Protein AF-A0A4Y2CVV4-F1 (afdb_monomer)

InterPro domains:
  IPR015659 Proline oxidase family [PTHR13914] (5-109)
  IPR029041 FAD-linked oxidoreductase-like [SSF51730] (28-106)

Sequence (142 aa):
MRGLERVGGETCLRLLLKRTLYAQFVGGETPDELRECMHKVTNAGMRCMLAATMEEDIGEKGCEAVYRENCRRILGAIDMSAGSCPSPMIQLKLSGLLPARLLLQIGDCYLAADCRQLVVEALAEGLVGKSVQVRKKSCTKK

pLDDT: mean 80.87, std 12.1, range [37.84, 92.62]

Radius of gyration: 20.93 Å; Cα contacts (8 Å, |Δi|>4): 105; chains: 1; bounding box: 37×41×65 Å

Organism: Araneus ventricosus (NCBI:txid182803)

Secondary structure (DSSP, 8-state):
-HHHHHHHHHHHHHHHHIIIIIHHH-S-SSHHHHHHHHHHHHHTTPPPEEE------TT----HHHHHHHHHHHHHHHHHHHHH-SS-EEE--GGGTS-HHHHHHHHHHHHH-S-HHHHHHHHHHHHTT-------------

Nearest PDB structures (foldseek):
  9c8c-assembly1_A  TM=5.592E-01  e=3.929E-01  Sinorhizobium meliloti SM11
  6x99-assembly3_A  TM=5.632E-01  e=6.735E-01  Sinorhizobium meliloti SM11
  4o8a-assembly1_A  TM=4.740E-01  e=8.558E-01  Escherichia coli K-12
  7na0-assembly1_B  TM=5.312E-01  e=1.557E+00  Geobacter sulfurreducens PCA
  1xyz-assembly2_B  TM=4.280E-01  e=3.824E+00  Acetivibrio thermocellus

Mean predicted aligned error: 9.99 Å

Foldseek 3Di:
DVVCCVPPNPVVVCVCCCVPPVVVPDQDPDLVSNLVSCLVCVVVV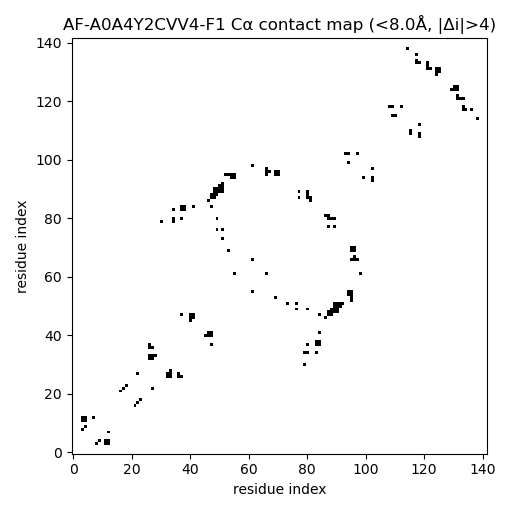HHDEAELPAADDPPDDDDQVQLVVLVVVVVVVQVSQVVRDPDRHYDDDCRSNDPPVVVVVLVVVCVPDPDNVLSVVLVVCVVVVHDRDSDPDPPPDD

Solvent-accessible surface area (backbone atoms only — not comparable to full-atom values): 8511 Å² total; per-residue (Å²): 117,74,68,49,47,74,75,56,33,65,68,50,47,48,53,49,44,42,68,72,54,47,54,78,77,46,64,49,96,45,76,64,49,31,49,52,41,44,43,53,42,40,76,71,76,42,84,59,66,49,69,62,89,56,61,76,59,94,86,62,79,85,46,74,67,56,26,53,50,39,47,54,52,49,50,53,50,49,54,52,35,54,76,60,39,99,71,58,41,75,47,83,55,67,60,26,58,42,56,65,71,59,53,50,53,51,47,52,52,43,72,71,38,96,54,47,65,52,49,54,51,27,50,55,41,36,76,73,71,42,86,67,63,84,68,88,68,82,81,76,84,124

Structure (mmCIF, N/CA/C/O backbone):
data_AF-A0A4Y2CVV4-F1
#
_entry.id   AF-A0A4Y2CVV4-F1
#
loop_
_atom_site.group_PDB
_atom_site.id
_atom_site.type_symbol
_atom_site.label_atom_id
_atom_site.label_alt_id
_atom_site.label_comp_id
_atom_site.label_asym_id
_atom_site.label_entity_id
_atom_site.label_seq_id
_atom_site.pdbx_PDB_ins_code
_atom_site.Cartn_x
_atom_site.Cartn_y
_atom_site.Cartn_z
_atom_site.occupancy
_atom_site.B_iso_or_equiv
_atom_site.auth_seq_id
_atom_site.auth_comp_id
_atom_site.auth_asym_id
_atom_site.auth_atom_id
_atom_site.pdbx_PDB_model_num
ATOM 1 N N . MET A 1 1 ? -5.657 -8.873 -32.492 1.00 55.31 1 MET A N 1
ATOM 2 C CA . MET A 1 1 ? -4.455 -9.151 -31.668 1.00 55.31 1 MET A CA 1
ATOM 3 C C . MET A 1 1 ? -3.662 -10.395 -32.102 1.00 55.31 1 MET A C 1
ATOM 5 O O . MET A 1 1 ? -2.446 -10.336 -32.036 1.00 55.31 1 MET A O 1
ATOM 9 N N . ARG A 1 2 ? -4.276 -11.453 -32.667 1.00 54.91 2 ARG A N 1
ATOM 10 C CA . ARG A 1 2 ? -3.576 -12.688 -33.117 1.00 54.91 2 ARG A CA 1
ATOM 11 C C . ARG A 1 2 ? -2.504 -12.526 -34.218 1.00 54.91 2 ARG A C 1
ATOM 13 O O . ARG A 1 2 ? -1.672 -13.407 -34.390 1.00 54.91 2 ARG A O 1
ATOM 20 N N . GLY A 1 3 ? -2.535 -11.443 -35.001 1.00 59.16 3 GLY A N 1
ATOM 21 C CA . GLY A 1 3 ? -1.561 -11.208 -36.080 1.00 59.16 3 GLY A CA 1
ATOM 22 C C . GLY A 1 3 ? -0.182 -10.766 -35.582 1.00 59.16 3 GLY A C 1
ATOM 23 O O . GLY A 1 3 ? 0.822 -11.100 -36.196 1.00 59.16 3 GLY A O 1
ATOM 24 N N . LEU A 1 4 ? -0.131 -10.067 -34.443 1.00 55.34 4 LEU A N 1
ATOM 25 C CA . LEU A 1 4 ? 1.112 -9.532 -33.885 1.00 55.34 4 LEU A CA 1
ATOM 26 C C . LEU A 1 4 ? 1.891 -10.599 -33.094 1.00 55.34 4 LEU A C 1
ATOM 28 O O . LEU A 1 4 ? 3.108 -10.675 -33.230 1.00 55.34 4 LEU A O 1
ATOM 32 N N . GLU A 1 5 ? 1.190 -11.494 -32.381 1.00 57.41 5 GLU A N 1
ATOM 33 C CA . GLU A 1 5 ? 1.787 -12.715 -31.800 1.00 57.41 5 GLU A CA 1
ATOM 34 C C . GLU A 1 5 ? 2.428 -13.604 -32.869 1.00 57.41 5 GLU A C 1
ATOM 36 O O . GLU A 1 5 ? 3.503 -14.151 -32.653 1.00 57.41 5 GLU A O 1
ATOM 41 N N . ARG A 1 6 ? 1.787 -13.733 -34.038 1.00 59.31 6 ARG A N 1
ATOM 42 C CA . ARG A 1 6 ? 2.261 -14.606 -35.123 1.00 59.31 6 ARG A CA 1
ATOM 43 C C . ARG A 1 6 ? 3.486 -14.079 -35.872 1.00 59.31 6 ARG A C 1
ATOM 45 O O . ARG A 1 6 ? 4.181 -14.885 -36.475 1.00 59.31 6 ARG A O 1
ATOM 52 N N . VAL A 1 7 ? 3.734 -12.767 -35.866 1.00 65.12 7 VAL A N 1
ATOM 53 C CA . VAL A 1 7 ? 4.825 -12.140 -36.643 1.00 65.12 7 VAL A CA 1
ATOM 54 C C . VAL A 1 7 ? 6.002 -11.711 -35.759 1.00 65.12 7 VAL A C 1
ATOM 56 O O . VAL A 1 7 ? 7.142 -11.808 -36.197 1.00 65.12 7 VAL A O 1
ATOM 59 N N . GLY A 1 8 ? 5.754 -11.265 -34.521 1.00 66.25 8 GLY A N 1
ATOM 60 C CA . GLY A 1 8 ? 6.792 -10.756 -33.609 1.00 66.25 8 GLY A CA 1
ATOM 61 C C . GLY A 1 8 ? 6.933 -11.516 -32.286 1.00 66.25 8 GLY A C 1
ATOM 62 O O . GLY A 1 8 ? 7.802 -11.181 -31.481 1.00 66.25 8 GLY A O 1
ATOM 63 N N . GLY A 1 9 ? 6.091 -12.523 -32.041 1.00 82.12 9 GLY A N 1
ATOM 64 C CA . GLY A 1 9 ? 6.083 -13.282 -30.793 1.00 82.12 9 GLY A CA 1
ATOM 65 C C . GLY A 1 9 ? 5.584 -12.488 -29.579 1.00 82.12 9 GLY A C 1
ATOM 66 O O . GLY A 1 9 ? 5.297 -11.288 -29.635 1.00 82.12 9 GLY A O 1
ATOM 67 N N . GLU A 1 10 ? 5.490 -13.184 -28.449 1.00 81.75 10 GLU A N 1
ATOM 68 C CA . GLU A 1 10 ? 4.977 -12.657 -27.179 1.00 81.75 10 GLU A CA 1
ATOM 69 C C . GLU A 1 10 ? 5.783 -11.451 -26.670 1.00 81.75 10 GLU A C 1
ATOM 71 O O . GLU A 1 10 ? 5.212 -10.475 -26.189 1.00 81.75 10 GLU A O 1
ATOM 76 N N . THR A 1 11 ? 7.107 -11.455 -26.848 1.00 83.81 11 THR A N 1
ATOM 77 C CA . THR A 1 11 ? 7.997 -10.377 -26.388 1.00 83.81 11 THR A CA 1
ATOM 78 C C . THR A 1 11 ? 7.691 -9.040 -27.060 1.00 83.81 11 THR A C 1
ATOM 80 O O . THR A 1 11 ? 7.634 -8.009 -26.389 1.00 83.81 11 THR A O 1
ATOM 83 N N . CYS A 1 12 ? 7.468 -9.034 -28.378 1.00 82.31 12 CYS A N 1
ATOM 84 C CA . CYS A 1 12 ? 7.205 -7.802 -29.121 1.00 82.31 12 CYS A CA 1
ATOM 85 C C . CYS A 1 12 ? 5.821 -7.236 -28.772 1.00 82.31 12 CYS A C 1
ATOM 87 O O . CYS A 1 12 ? 5.671 -6.035 -28.533 1.00 82.31 12 CYS A O 1
ATOM 89 N N . LEU A 1 13 ? 4.828 -8.122 -28.634 1.00 85.19 13 LEU A N 1
ATOM 90 C CA . LEU A 1 13 ? 3.507 -7.753 -28.135 1.00 85.19 13 LEU A CA 1
ATOM 91 C C . LEU A 1 13 ? 3.589 -7.187 -26.709 1.00 85.19 13 LEU A C 1
ATOM 93 O O . LEU A 1 13 ? 3.015 -6.132 -26.445 1.00 85.19 13 LEU A O 1
ATOM 97 N N . ARG A 1 14 ? 4.337 -7.829 -25.805 1.00 82.19 14 ARG A N 1
ATOM 98 C CA . ARG A 1 14 ? 4.512 -7.374 -24.419 1.00 82.19 14 ARG A CA 1
ATOM 99 C C . ARG A 1 14 ? 5.162 -5.998 -24.351 1.00 82.19 14 ARG A C 1
ATOM 101 O O . ARG A 1 14 ? 4.710 -5.163 -23.578 1.00 82.19 14 ARG A O 1
ATOM 108 N N . LEU A 1 15 ? 6.178 -5.729 -25.171 1.00 84.69 15 LEU A N 1
ATOM 109 C CA . LEU A 1 15 ? 6.818 -4.410 -25.238 1.00 84.69 15 LEU A CA 1
ATOM 110 C C . LEU A 1 15 ? 5.844 -3.325 -25.712 1.00 84.69 15 LEU A C 1
ATOM 112 O O . LEU A 1 15 ? 5.783 -2.247 -25.115 1.00 84.69 15 LEU A O 1
ATOM 116 N N . LEU A 1 16 ? 5.051 -3.617 -26.746 1.00 86.62 16 LEU A N 1
ATOM 117 C CA . LEU A 1 16 ? 4.043 -2.688 -27.251 1.00 86.62 16 LEU A CA 1
ATOM 118 C C . LEU A 1 16 ? 2.943 -2.437 -26.220 1.00 86.62 16 LEU A C 1
ATOM 120 O O . LEU A 1 16 ? 2.640 -1.279 -25.934 1.00 86.62 16 LEU A O 1
ATOM 124 N N . LEU A 1 17 ? 2.391 -3.485 -25.606 1.00 85.50 17 LEU A N 1
ATOM 125 C CA . LEU A 1 17 ? 1.378 -3.362 -24.554 1.00 85.50 17 LEU A CA 1
ATOM 126 C C . LEU A 1 17 ? 1.921 -2.630 -23.325 1.00 85.50 17 LEU A C 1
ATOM 128 O O . LEU A 1 17 ? 1.228 -1.775 -22.771 1.00 85.50 17 LEU A O 1
ATOM 132 N N . LYS A 1 18 ? 3.174 -2.900 -22.931 1.00 83.62 18 LYS A N 1
ATOM 133 C CA . LYS A 1 18 ? 3.810 -2.227 -21.794 1.00 83.62 18 LYS A CA 1
ATOM 134 C C . LYS A 1 18 ? 3.848 -0.716 -22.016 1.00 83.62 18 LYS A C 1
ATOM 136 O O . LYS A 1 18 ? 3.480 0.055 -21.138 1.00 83.62 18 LYS A O 1
ATOM 141 N N . ARG A 1 19 ? 4.253 -0.287 -23.211 1.00 82.25 19 ARG A N 1
ATOM 142 C CA . ARG A 1 19 ? 4.411 1.137 -23.526 1.00 82.25 19 ARG A CA 1
ATOM 143 C C . ARG A 1 19 ? 3.091 1.843 -23.833 1.00 82.25 19 ARG A C 1
ATOM 145 O O . ARG A 1 19 ? 2.970 3.028 -23.552 1.00 82.25 19 ARG A O 1
ATOM 152 N N . THR A 1 20 ? 2.123 1.136 -24.417 1.00 82.94 20 THR A N 1
ATOM 153 C CA . THR A 1 20 ? 0.867 1.745 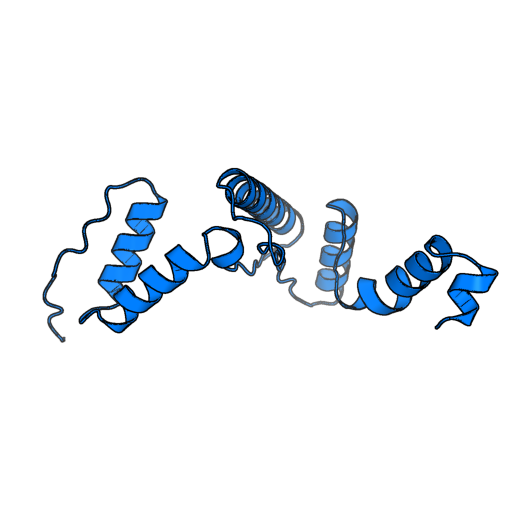-24.883 1.00 82.94 20 THR A CA 1
ATOM 154 C C . THR A 1 20 ? -0.270 1.658 -23.882 1.00 82.94 20 THR A C 1
ATOM 156 O O . THR A 1 20 ? -1.091 2.561 -23.882 1.00 82.94 20 THR A O 1
ATOM 159 N N . LEU A 1 21 ? -0.339 0.634 -23.030 1.00 84.19 21 LEU A N 1
ATOM 160 C CA . LEU A 1 21 ? -1.440 0.459 -22.078 1.00 84.19 21 LEU A CA 1
ATOM 161 C C . LEU A 1 21 ? -0.941 0.505 -20.638 1.00 84.19 21 LEU A C 1
ATOM 163 O O . LEU A 1 21 ? -1.435 1.292 -19.843 1.00 84.19 21 LEU A O 1
ATOM 167 N N . TYR A 1 22 ? 0.068 -0.297 -20.307 1.00 82.00 22 TYR A N 1
ATOM 168 C CA . TYR A 1 22 ? 0.495 -0.485 -18.920 1.00 82.00 22 TYR A CA 1
ATOM 169 C C . TYR A 1 22 ? 1.113 0.778 -18.300 1.00 82.00 22 TYR A C 1
ATOM 171 O O . TYR A 1 22 ? 0.700 1.209 -17.226 1.00 82.00 22 TYR A O 1
ATOM 179 N N . ALA A 1 23 ? 2.046 1.425 -19.005 1.00 81.56 23 ALA A N 1
ATOM 180 C CA . ALA A 1 23 ? 2.745 2.619 -18.521 1.00 81.56 23 ALA A CA 1
ATOM 181 C C . ALA A 1 23 ? 1.839 3.854 -18.348 1.00 81.56 23 ALA A C 1
ATOM 183 O O . ALA A 1 23 ? 2.267 4.841 -17.759 1.00 81.56 23 ALA A O 1
ATOM 184 N N . GLN A 1 24 ? 0.596 3.820 -18.845 1.00 84.25 24 GLN A N 1
ATOM 185 C CA . GLN A 1 24 ? -0.381 4.882 -18.578 1.00 84.25 24 GLN A CA 1
ATOM 186 C C . GLN A 1 24 ? -0.966 4.791 -17.162 1.00 84.25 24 GLN A C 1
ATOM 188 O O . GLN A 1 24 ? -1.402 5.800 -16.614 1.00 84.25 24 GLN A O 1
ATOM 193 N N . PHE A 1 25 ? -0.984 3.590 -16.578 1.00 84.81 25 PHE A N 1
ATOM 194 C CA . PHE A 1 25 ? -1.593 3.321 -15.273 1.00 84.81 25 PHE A CA 1
ATOM 195 C C . PHE A 1 25 ? -0.562 3.019 -14.183 1.00 84.81 25 PHE A C 1
ATOM 197 O O . PHE A 1 25 ? -0.867 3.162 -13.001 1.00 84.81 25 PHE A O 1
ATOM 204 N N . VAL A 1 26 ? 0.650 2.602 -14.5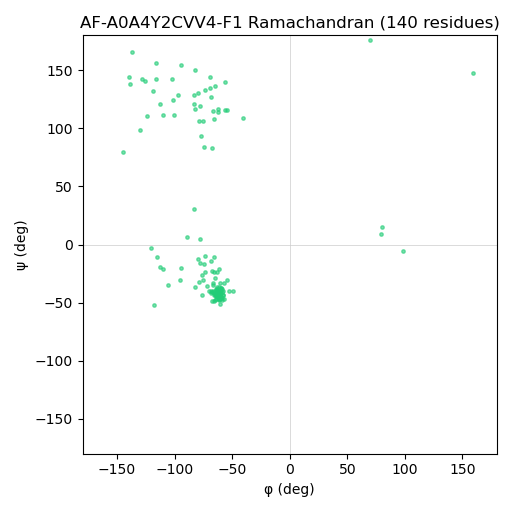62 1.00 85.38 26 VAL A N 1
ATOM 205 C CA . VAL A 1 26 ? 1.705 2.202 -13.626 1.00 85.38 26 VAL A CA 1
ATOM 206 C C . VAL A 1 26 ? 2.857 3.198 -13.668 1.00 85.38 26 VAL A C 1
ATOM 208 O O . VAL A 1 26 ? 3.480 3.394 -14.708 1.00 85.38 26 VAL A O 1
ATOM 211 N N . GLY A 1 27 ? 3.156 3.802 -12.515 1.00 83.56 27 GLY A N 1
ATOM 212 C CA . GLY A 1 27 ? 4.196 4.829 -12.374 1.00 83.56 27 GLY A CA 1
ATOM 213 C C . GLY A 1 27 ? 5.638 4.310 -12.430 1.00 83.56 27 GLY A C 1
ATOM 214 O O . GLY A 1 27 ? 6.562 5.110 -12.498 1.00 83.56 27 GLY A O 1
ATOM 215 N N . GLY A 1 28 ? 5.847 2.994 -12.397 1.00 85.50 28 GLY A N 1
ATOM 216 C CA . GLY A 1 28 ? 7.161 2.361 -12.510 1.00 85.50 28 GLY A CA 1
ATOM 217 C C . GLY A 1 28 ? 7.164 0.947 -11.935 1.00 85.50 28 GLY A C 1
ATOM 218 O O . GLY A 1 28 ? 6.440 0.662 -10.983 1.00 85.50 28 GLY A O 1
ATOM 219 N N . GLU A 1 29 ? 7.968 0.056 -12.514 1.00 80.50 29 GLU A N 1
ATOM 220 C CA . GLU A 1 29 ? 8.198 -1.303 -11.994 1.00 80.50 29 GLU A CA 1
ATOM 221 C C . GLU A 1 29 ? 9.442 -1.366 -11.098 1.00 80.50 29 GLU A C 1
ATOM 223 O O . GLU A 1 29 ? 9.589 -2.285 -10.291 1.00 80.50 29 GLU A O 1
ATOM 228 N N . THR A 1 30 ? 10.336 -0.384 -11.229 1.00 83.50 30 THR A N 1
ATOM 229 C CA . THR A 1 30 ? 11.561 -0.273 -10.436 1.00 83.50 30 THR A CA 1
ATOM 230 C C . THR A 1 30 ? 11.549 0.986 -9.561 1.00 83.50 30 THR A C 1
ATOM 232 O O . THR A 1 30 ? 10.873 1.965 -9.893 1.00 83.50 30 THR A O 1
ATOM 235 N N . PRO A 1 31 ? 12.319 1.004 -8.457 1.00 83.12 31 PRO A N 1
ATOM 236 C CA . PRO A 1 31 ? 12.533 2.200 -7.641 1.00 83.12 31 PRO A CA 1
ATOM 237 C C . PRO A 1 31 ? 12.923 3.450 -8.438 1.00 83.12 31 PRO A C 1
ATOM 239 O O . PRO A 1 31 ? 12.452 4.546 -8.137 1.00 83.12 31 PRO A O 1
ATOM 242 N N . ASP A 1 32 ? 13.768 3.287 -9.457 1.00 86.88 32 ASP A N 1
ATOM 243 C CA . ASP A 1 32 ? 14.284 4.404 -10.248 1.00 86.88 32 ASP A CA 1
ATOM 244 C C . ASP A 1 32 ? 13.241 4.933 -11.236 1.00 86.88 32 ASP A C 1
ATOM 246 O O . ASP A 1 32 ? 13.037 6.146 -11.302 1.00 86.88 32 ASP A O 1
ATOM 250 N N . GLU A 1 33 ? 12.517 4.041 -11.926 1.00 88.00 33 GLU A N 1
ATOM 251 C CA . GLU A 1 33 ? 11.384 4.421 -12.786 1.00 88.00 33 GLU A CA 1
ATOM 252 C C . GLU A 1 33 ? 10.318 5.173 -11.983 1.00 88.00 33 GLU A C 1
ATOM 254 O O . GLU A 1 33 ? 9.819 6.218 -12.409 1.00 88.00 33 GLU A O 1
ATOM 259 N N . LEU A 1 34 ? 10.013 4.670 -10.783 1.00 87.44 34 LEU A N 1
ATOM 260 C CA . LEU A 1 34 ? 9.027 5.282 -9.911 1.00 87.44 34 LEU A CA 1
ATOM 261 C C . LEU A 1 34 ? 9.484 6.661 -9.423 1.00 87.44 34 LEU A C 1
ATOM 263 O O . LEU A 1 34 ? 8.701 7.610 -9.465 1.00 87.44 34 LEU A O 1
ATOM 267 N N . ARG A 1 35 ? 10.753 6.810 -9.021 1.00 87.81 35 ARG A N 1
ATOM 268 C CA . ARG A 1 35 ? 11.327 8.105 -8.623 1.00 87.81 35 ARG A CA 1
ATOM 269 C C . ARG A 1 35 ? 11.259 9.123 -9.759 1.00 87.81 35 ARG A C 1
ATOM 271 O O . ARG A 1 35 ? 10.857 10.266 -9.538 1.00 87.81 35 ARG A O 1
ATOM 278 N N . GLU A 1 36 ? 11.617 8.714 -10.974 1.00 89.69 36 GLU A N 1
ATOM 279 C CA . GLU A 1 36 ? 11.546 9.574 -12.154 1.00 89.69 36 GLU A CA 1
ATOM 280 C C . GLU A 1 36 ? 10.101 10.014 -12.439 1.00 89.69 36 GLU A C 1
ATOM 282 O O . GLU A 1 36 ? 9.846 11.196 -12.691 1.00 89.69 36 GLU A O 1
ATOM 287 N N . CYS A 1 37 ? 9.138 9.092 -12.345 1.00 89.44 37 CYS A N 1
ATOM 288 C CA . CYS A 1 37 ? 7.719 9.403 -12.496 1.00 89.44 37 CYS A CA 1
ATOM 289 C C . CYS A 1 37 ? 7.236 10.400 -11.434 1.00 89.44 37 CYS A C 1
ATOM 291 O O . CYS A 1 37 ? 6.614 11.409 -11.771 1.00 89.44 37 CYS A O 1
ATOM 293 N N . MET A 1 38 ? 7.562 10.167 -10.160 1.00 88.56 38 MET A N 1
ATOM 294 C CA . MET A 1 38 ? 7.198 11.060 -9.054 1.00 88.56 38 MET A CA 1
ATOM 295 C C . MET A 1 38 ? 7.760 12.472 -9.251 1.00 88.56 38 MET A C 1
ATOM 297 O O . MET A 1 38 ? 7.051 13.456 -9.033 1.00 88.56 38 MET A O 1
ATOM 301 N N . HIS A 1 39 ? 9.002 12.582 -9.728 1.00 89.06 39 HIS A N 1
ATOM 302 C CA . HIS A 1 39 ? 9.634 13.863 -10.033 1.00 89.06 39 HIS A CA 1
ATOM 303 C C . HIS A 1 39 ? 8.933 14.594 -11.190 1.00 89.06 39 HIS A C 1
ATOM 305 O O . HIS A 1 39 ? 8.655 15.787 -11.086 1.00 89.06 39 HIS A O 1
ATOM 311 N N . LYS A 1 40 ? 8.564 13.885 -12.268 1.00 90.31 40 LYS A N 1
ATOM 312 C CA . LYS A 1 40 ? 7.800 14.462 -13.392 1.00 90.31 40 LYS A CA 1
ATOM 313 C C . LYS A 1 40 ? 6.431 14.986 -12.953 1.00 90.31 40 LYS A C 1
ATOM 315 O O . LYS A 1 40 ? 6.070 16.103 -13.311 1.00 90.31 40 LYS A O 1
ATOM 320 N N . VAL A 1 41 ? 5.695 14.204 -12.160 1.00 89.31 41 VAL A N 1
ATOM 321 C CA . VAL A 1 41 ? 4.379 14.593 -11.622 1.00 89.31 41 VAL A CA 1
ATOM 322 C C . VAL A 1 41 ? 4.511 15.823 -10.721 1.00 89.31 41 VAL A C 1
ATOM 324 O O . VAL A 1 41 ? 3.750 16.778 -10.868 1.00 89.31 41 VAL A O 1
ATOM 327 N N . THR A 1 42 ? 5.523 15.840 -9.851 1.00 87.56 42 THR A N 1
ATOM 328 C CA . THR A 1 42 ? 5.784 16.962 -8.937 1.00 87.56 42 THR A CA 1
ATOM 329 C C . THR A 1 42 ? 6.159 18.240 -9.687 1.00 87.56 42 THR A C 1
ATOM 331 O O . THR A 1 42 ? 5.613 19.303 -9.400 1.00 87.56 42 THR A O 1
ATOM 334 N N . ASN A 1 43 ? 7.021 18.147 -10.705 1.00 89.44 43 ASN A N 1
ATOM 335 C CA . ASN A 1 43 ? 7.421 19.296 -11.525 1.00 89.44 43 ASN A CA 1
ATOM 336 C C . ASN A 1 43 ? 6.283 19.855 -12.385 1.00 89.44 43 ASN A C 1
ATOM 338 O O . ASN A 1 43 ? 6.312 21.026 -12.752 1.00 89.44 43 ASN A O 1
ATOM 342 N N . ALA A 1 44 ? 5.266 19.044 -12.675 1.00 91.75 44 ALA A N 1
ATOM 343 C CA . ALA A 1 44 ? 4.035 19.501 -13.310 1.00 91.75 44 ALA A CA 1
ATOM 344 C C . ALA A 1 44 ? 3.075 20.215 -12.330 1.00 91.75 44 ALA A C 1
ATOM 346 O O . ALA A 1 44 ? 1.957 20.555 -12.709 1.00 91.75 44 ALA A O 1
ATOM 347 N N . GLY A 1 45 ? 3.479 20.429 -11.071 1.00 90.00 45 GLY A N 1
ATOM 348 C CA . GLY A 1 45 ? 2.663 21.069 -10.035 1.00 90.00 45 GLY A CA 1
ATOM 349 C C . GLY A 1 45 ? 1.631 20.140 -9.389 1.00 90.00 45 GLY A C 1
ATOM 350 O O . GLY A 1 45 ? 0.779 20.604 -8.633 1.00 90.00 45 GLY A O 1
ATOM 351 N N . MET A 1 46 ? 1.688 18.835 -9.670 1.00 89.19 46 MET A N 1
ATOM 352 C CA . MET A 1 46 ? 0.792 17.840 -9.084 1.00 89.19 46 MET A CA 1
ATOM 353 C C . MET A 1 46 ? 1.420 17.185 -7.854 1.00 89.19 46 MET A C 1
ATOM 355 O O . MET A 1 46 ? 2.637 17.082 -7.725 1.00 89.19 46 MET A O 1
ATOM 359 N N . ARG A 1 47 ? 0.580 1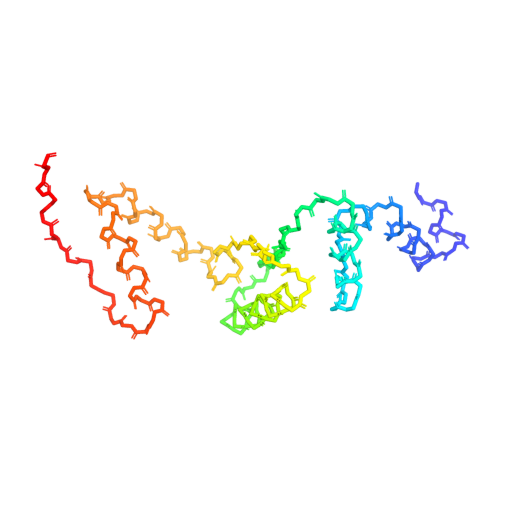6.682 -6.946 1.00 87.44 47 ARG A N 1
ATOM 360 C CA . ARG A 1 47 ? 1.039 15.886 -5.804 1.00 87.44 47 ARG A CA 1
ATOM 361 C C . ARG A 1 47 ? 0.917 14.403 -6.123 1.00 87.44 47 ARG A C 1
ATOM 363 O O . ARG A 1 47 ? -0.154 13.940 -6.505 1.00 87.44 47 ARG A O 1
ATOM 370 N N . CYS A 1 48 ? 2.001 13.661 -5.926 1.00 87.31 48 CYS A N 1
ATOM 371 C CA . CYS A 1 48 ? 1.995 12.219 -6.121 1.00 87.31 48 CYS A CA 1
ATOM 372 C C . CYS A 1 48 ? 1.465 11.495 -4.874 1.00 87.31 48 CYS A C 1
ATOM 374 O O . CYS A 1 48 ? 1.961 11.709 -3.768 1.00 87.31 48 CYS A O 1
ATOM 376 N N . MET A 1 49 ? 0.490 10.603 -5.067 1.00 89.75 49 MET A N 1
ATOM 377 C CA . MET A 1 49 ? 0.073 9.608 -4.079 1.00 89.75 49 MET A CA 1
ATOM 378 C C . MET A 1 49 ? 0.504 8.235 -4.572 1.00 89.75 49 MET A C 1
ATOM 380 O O . MET A 1 49 ? -0.004 7.742 -5.575 1.00 89.75 49 MET A O 1
ATOM 384 N N . LEU A 1 50 ? 1.463 7.630 -3.880 1.00 88.88 50 LEU A N 1
ATOM 385 C CA . LEU A 1 50 ? 1.980 6.325 -4.253 1.00 88.88 50 LEU A CA 1
ATOM 386 C C . LEU A 1 50 ? 1.000 5.233 -3.812 1.00 88.88 50 LEU A C 1
ATOM 388 O O . LEU A 1 50 ? 0.718 5.084 -2.625 1.00 88.88 50 LEU A O 1
ATOM 392 N N . ALA A 1 51 ? 0.475 4.467 -4.763 1.00 87.94 51 ALA A N 1
ATOM 393 C CA . ALA A 1 51 ? -0.408 3.343 -4.481 1.00 87.94 51 ALA A CA 1
ATOM 394 C C . ALA A 1 51 ? 0.374 2.032 -4.569 1.00 87.94 51 ALA A C 1
ATOM 396 O O . ALA A 1 51 ? 0.792 1.617 -5.648 1.00 87.94 51 ALA A O 1
ATOM 397 N N . ALA A 1 52 ? 0.565 1.367 -3.431 1.00 78.94 52 ALA A N 1
ATOM 398 C CA . ALA A 1 52 ? 1.156 0.039 -3.412 1.00 78.94 52 ALA A CA 1
ATOM 399 C C . ALA A 1 52 ? 0.083 -0.992 -3.810 1.00 78.94 52 ALA A C 1
ATOM 401 O O . ALA A 1 52 ? -0.831 -1.270 -3.036 1.00 78.94 52 ALA A O 1
ATOM 402 N N . THR A 1 53 ? 0.164 -1.546 -5.023 1.00 70.75 53 THR A N 1
ATOM 403 C CA . THR A 1 53 ? -0.850 -2.459 -5.599 1.00 70.75 53 THR A CA 1
ATOM 404 C C . THR A 1 53 ? -0.684 -3.916 -5.163 1.00 70.75 53 THR A C 1
ATOM 406 O O . THR A 1 53 ? -0.975 -4.828 -5.931 1.00 70.75 53 THR A O 1
ATOM 409 N N . MET A 1 54 ? -0.169 -4.155 -3.959 1.00 76.81 54 MET A N 1
ATOM 410 C CA . MET A 1 54 ? 0.082 -5.514 -3.481 1.00 76.81 54 MET A CA 1
ATOM 411 C C . MET A 1 54 ? -1.196 -6.102 -2.904 1.00 76.81 54 MET A C 1
ATOM 413 O O . MET A 1 54 ? -1.767 -5.554 -1.965 1.00 76.81 54 MET A O 1
ATOM 417 N N . GLU A 1 55 ? -1.623 -7.211 -3.485 1.00 75.06 55 GLU A N 1
ATOM 418 C CA . GLU A 1 55 ? -2.776 -8.006 -3.081 1.00 75.06 55 GLU A CA 1
ATOM 419 C C . GLU A 1 55 ? -2.373 -9.480 -3.160 1.00 75.06 55 GLU A C 1
ATOM 421 O O . GLU A 1 55 ? -1.345 -9.819 -3.751 1.00 75.06 55 GLU A O 1
ATOM 426 N N . GLU A 1 56 ? -3.174 -10.354 -2.563 1.00 71.62 56 GLU A N 1
ATOM 427 C CA . GLU A 1 56 ? -3.039 -11.790 -2.794 1.00 71.62 56 GLU A CA 1
ATOM 428 C C . GLU A 1 56 ? -3.462 -12.138 -4.222 1.00 71.62 56 GLU A C 1
ATOM 430 O O . GLU A 1 56 ? -4.522 -11.699 -4.682 1.00 71.62 56 GLU A O 1
ATOM 435 N N . ASP A 1 57 ? -2.667 -12.961 -4.906 1.00 69.12 57 ASP A N 1
ATOM 436 C CA . ASP A 1 57 ? -3.066 -13.496 -6.201 1.00 69.12 57 ASP A CA 1
ATOM 437 C C . ASP A 1 57 ? -4.215 -14.500 -6.042 1.00 69.12 57 ASP A C 1
ATOM 439 O O . ASP A 1 57 ? -4.306 -15.273 -5.081 1.00 69.12 57 ASP A O 1
ATOM 443 N N . ILE A 1 58 ? -5.127 -14.493 -7.016 1.00 64.69 58 ILE A N 1
ATOM 444 C CA . ILE A 1 58 ? -6.310 -15.353 -6.998 1.00 64.69 58 ILE A CA 1
ATOM 445 C C . ILE A 1 58 ? -5.864 -16.820 -7.012 1.00 64.69 58 ILE A C 1
ATOM 447 O O . ILE A 1 58 ? -5.332 -17.312 -8.004 1.00 64.69 58 ILE A O 1
ATOM 451 N N . GLY A 1 59 ? -6.142 -17.535 -5.921 1.00 64.81 59 GLY A N 1
ATOM 452 C CA . GLY A 1 59 ? -5.827 -18.959 -5.781 1.00 64.81 59 GLY A CA 1
ATOM 453 C C . GLY A 1 59 ? -4.538 -19.256 -5.015 1.00 64.81 59 GLY A C 1
ATOM 454 O O . GLY A 1 59 ? -4.293 -20.424 -4.703 1.00 64.81 59 GLY A O 1
ATOM 455 N N . GLU A 1 60 ? -3.755 -18.242 -4.638 1.00 67.38 60 GLU A N 1
ATOM 456 C CA . GLU A 1 60 ? -2.683 -18.434 -3.665 1.00 67.38 60 GLU A CA 1
ATOM 457 C C . GLU A 1 60 ? -3.266 -18.603 -2.258 1.00 67.38 60 GLU A C 1
ATOM 459 O O . GLU A 1 60 ? -4.136 -17.856 -1.807 1.00 67.38 60 GLU A O 1
ATOM 464 N N . LYS A 1 61 ? -2.785 -19.615 -1.528 1.00 64.94 61 LYS A N 1
ATOM 465 C CA . LYS A 1 61 ? -3.049 -19.702 -0.092 1.00 64.94 61 LYS A CA 1
ATOM 466 C C . LYS A 1 61 ? -2.159 -18.673 0.588 1.00 64.94 61 LYS A C 1
ATOM 468 O O . LYS A 1 61 ? -0.959 -18.909 0.706 1.00 64.94 61 LYS A O 1
ATOM 473 N N . GLY A 1 62 ? -2.766 -17.577 1.038 1.00 65.00 62 GLY A N 1
ATOM 474 C CA . GLY A 1 62 ? -2.123 -16.542 1.837 1.00 65.00 62 GLY A CA 1
ATOM 475 C C . GLY A 1 62 ? -1.182 -17.126 2.883 1.00 65.00 62 GLY A C 1
ATOM 476 O O . GLY A 1 62 ? -1.614 -17.767 3.843 1.00 65.00 62 GLY A O 1
ATOM 477 N N . CYS A 1 63 ? 0.117 -16.951 2.660 1.00 78.19 63 CYS A N 1
ATOM 478 C CA . CYS A 1 63 ? 1.161 -17.347 3.591 1.00 78.19 63 CYS A CA 1
ATOM 479 C C . CYS A 1 63 ? 1.655 -16.095 4.311 1.00 78.19 63 CYS A C 1
ATOM 481 O O . CYS A 1 63 ? 1.814 -15.046 3.691 1.00 78.19 63 CYS A O 1
ATOM 483 N N . GLU A 1 64 ? 1.964 -16.201 5.603 1.00 83.94 64 GLU A N 1
ATOM 484 C CA . GLU A 1 64 ? 2.463 -15.069 6.395 1.00 83.94 64 GLU A CA 1
ATOM 485 C C . GLU A 1 64 ? 3.700 -14.402 5.762 1.00 83.94 64 GLU A C 1
ATOM 487 O O . GLU A 1 64 ? 3.881 -13.187 5.846 1.00 83.94 64 GLU A O 1
ATOM 492 N N . ALA A 1 65 ? 4.516 -15.187 5.052 1.00 86.38 65 ALA A N 1
ATOM 493 C CA . ALA A 1 65 ? 5.659 -14.692 4.294 1.00 86.38 65 ALA A CA 1
ATOM 494 C C . ALA A 1 65 ? 5.271 -13.671 3.207 1.00 86.38 65 ALA A C 1
ATOM 496 O O . ALA A 1 65 ? 5.997 -12.696 3.022 1.00 86.38 65 ALA A O 1
ATOM 497 N N . VAL A 1 66 ? 4.127 -13.853 2.532 1.00 85.88 66 VAL A N 1
ATOM 498 C CA . VAL A 1 66 ? 3.631 -12.935 1.492 1.00 85.88 66 VAL A CA 1
ATOM 499 C C . VAL A 1 66 ? 3.287 -11.584 2.109 1.00 85.88 66 VAL A C 1
ATOM 501 O O . VAL A 1 66 ? 3.777 -10.558 1.646 1.00 85.88 66 VAL A O 1
ATOM 504 N N . TYR A 1 67 ? 2.537 -11.560 3.214 1.00 87.19 67 TYR A N 1
ATOM 505 C CA . TYR A 1 67 ? 2.201 -10.294 3.876 1.00 87.19 67 TYR A CA 1
ATOM 506 C C . TYR A 1 67 ? 3.425 -9.602 4.477 1.00 87.19 67 TYR A C 1
ATOM 508 O O . TYR A 1 67 ? 3.511 -8.374 4.464 1.00 87.19 67 TYR A O 1
ATOM 516 N N . ARG A 1 68 ? 4.399 -10.371 4.985 1.00 88.19 68 ARG A N 1
ATOM 517 C CA . ARG A 1 68 ? 5.665 -9.815 5.481 1.00 88.19 68 ARG A CA 1
ATOM 518 C C . ARG A 1 68 ? 6.461 -9.161 4.351 1.00 88.19 68 ARG A C 1
ATOM 520 O O . ARG A 1 68 ? 6.978 -8.060 4.536 1.00 88.19 68 ARG A O 1
ATOM 527 N N . GLU A 1 69 ? 6.527 -9.800 3.188 1.00 88.31 69 GLU A N 1
ATOM 528 C CA . GLU A 1 69 ? 7.173 -9.233 2.003 1.00 88.31 69 GLU A CA 1
ATOM 529 C C . GLU A 1 69 ? 6.419 -8.001 1.482 1.00 88.31 69 GLU A C 1
ATOM 531 O O . GLU A 1 69 ? 7.045 -6.983 1.177 1.00 88.31 69 GLU A O 1
ATOM 536 N N . ASN A 1 70 ? 5.085 -8.033 1.470 1.00 89.31 70 ASN A N 1
ATOM 537 C CA . ASN A 1 70 ? 4.264 -6.874 1.127 1.00 89.31 70 ASN A CA 1
ATOM 538 C C . ASN A 1 70 ? 4.531 -5.705 2.083 1.00 89.31 70 ASN A C 1
ATOM 540 O O . ASN A 1 70 ? 4.768 -4.583 1.640 1.00 89.31 70 ASN A O 1
ATOM 544 N N . CYS A 1 71 ? 4.582 -5.959 3.391 1.00 89.06 71 CYS A N 1
ATOM 545 C CA . CYS A 1 71 ? 4.923 -4.948 4.390 1.00 89.06 71 CYS A CA 1
ATOM 546 C C . CYS A 1 71 ? 6.303 -4.327 4.116 1.00 89.06 71 CYS A C 1
ATOM 548 O O . CYS A 1 71 ? 6.432 -3.104 4.052 1.00 89.06 71 CYS A O 1
ATOM 550 N N . ARG A 1 72 ? 7.321 -5.158 3.848 1.00 90.25 72 ARG A N 1
ATOM 551 C CA . ARG A 1 72 ? 8.674 -4.698 3.497 1.00 90.25 72 ARG A CA 1
ATOM 552 C C . ARG A 1 72 ? 8.668 -3.793 2.261 1.00 90.25 72 ARG A C 1
ATOM 554 O O . ARG A 1 72 ? 9.336 -2.761 2.250 1.00 90.25 72 ARG A O 1
ATOM 561 N N . ARG A 1 73 ? 7.912 -4.158 1.225 1.00 87.75 73 ARG A N 1
ATOM 562 C CA . ARG A 1 73 ? 7.782 -3.372 -0.012 1.00 87.75 73 ARG A CA 1
ATOM 563 C C . ARG A 1 73 ? 7.025 -2.059 0.202 1.00 87.75 73 ARG A C 1
ATOM 565 O O . ARG A 1 73 ? 7.450 -1.045 -0.342 1.00 87.75 73 ARG A O 1
ATOM 572 N N . ILE A 1 74 ? 5.960 -2.048 1.012 1.00 88.62 74 ILE A N 1
ATOM 573 C CA . ILE A 1 74 ? 5.241 -0.819 1.398 1.00 88.62 74 ILE A CA 1
ATOM 574 C C . ILE A 1 74 ? 6.177 0.133 2.140 1.00 88.62 74 ILE A C 1
ATOM 576 O O . ILE A 1 74 ? 6.205 1.314 1.817 1.00 88.62 74 ILE A O 1
ATOM 580 N N . LEU A 1 75 ? 6.966 -0.364 3.096 1.00 89.38 75 LEU A N 1
ATOM 581 C CA . LEU A 1 75 ? 7.930 0.465 3.824 1.00 89.38 75 LEU A CA 1
ATOM 582 C C . LEU A 1 75 ? 8.980 1.058 2.878 1.00 89.38 75 LEU A C 1
ATOM 584 O O . LEU A 1 75 ? 9.190 2.266 2.886 1.00 89.38 75 LEU A O 1
ATOM 588 N N . GLY A 1 76 ? 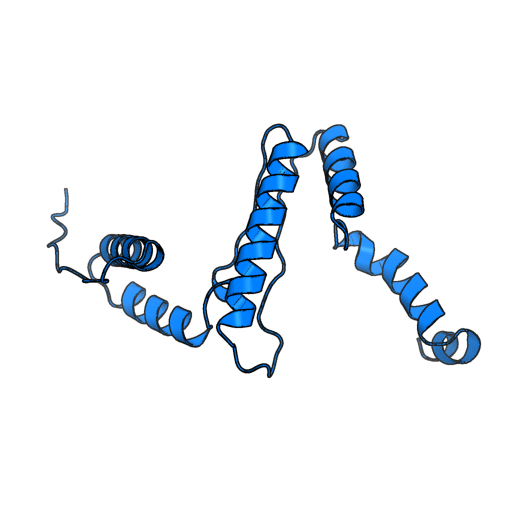9.541 0.248 1.974 1.00 88.06 76 GLY A N 1
ATOM 589 C CA . GLY A 1 76 ? 10.448 0.759 0.941 1.00 88.06 76 GLY A CA 1
ATOM 590 C C . GLY A 1 76 ? 9.795 1.823 0.047 1.00 88.06 76 GLY A C 1
ATOM 591 O O . GLY A 1 76 ? 10.420 2.826 -0.286 1.00 88.06 76 GLY A O 1
ATOM 592 N N . ALA A 1 77 ? 8.517 1.654 -0.296 1.00 85.69 77 ALA A N 1
ATOM 593 C CA . ALA A 1 77 ? 7.736 2.646 -1.029 1.00 85.69 77 ALA A CA 1
ATOM 594 C C . ALA A 1 77 ? 7.536 3.957 -0.241 1.00 85.69 77 ALA A C 1
ATOM 596 O O . ALA A 1 77 ? 7.639 5.037 -0.830 1.00 85.69 77 ALA A O 1
ATOM 597 N N . ILE A 1 78 ? 7.302 3.882 1.075 1.00 88.19 78 ILE A N 1
ATOM 598 C CA . ILE A 1 78 ? 7.232 5.053 1.966 1.00 88.19 78 ILE A CA 1
ATOM 599 C C . ILE A 1 78 ? 8.562 5.804 1.941 1.00 88.19 78 ILE A C 1
ATOM 601 O O . ILE A 1 78 ? 8.567 7.007 1.683 1.00 88.19 78 ILE A O 1
ATOM 605 N N . ASP A 1 79 ? 9.674 5.098 2.151 1.00 88.75 79 ASP A N 1
ATOM 606 C CA . ASP A 1 79 ? 11.010 5.697 2.221 1.00 88.75 79 ASP A CA 1
ATOM 607 C C . ASP A 1 79 ? 11.384 6.390 0.904 1.00 88.75 79 ASP A C 1
ATOM 609 O O . ASP A 1 79 ? 11.861 7.528 0.890 1.00 88.75 79 ASP A O 1
ATOM 613 N N . MET A 1 80 ? 11.094 5.744 -0.230 1.00 84.88 80 MET A N 1
ATOM 614 C CA . MET A 1 80 ? 11.303 6.337 -1.552 1.00 84.88 80 MET A CA 1
ATOM 615 C C . MET A 1 80 ? 10.449 7.585 -1.766 1.00 84.88 80 MET A C 1
ATOM 617 O O . MET A 1 80 ? 10.951 8.585 -2.283 1.00 84.88 80 MET A O 1
ATOM 621 N N . SER A 1 81 ? 9.174 7.539 -1.372 1.00 86.19 81 SER A N 1
ATOM 622 C CA . SER A 1 81 ? 8.257 8.672 -1.495 1.00 86.19 81 SER A CA 1
ATOM 623 C C . SER A 1 81 ? 8.730 9.855 -0.651 1.00 86.19 81 SER A C 1
ATOM 625 O O . SER A 1 81 ? 8.811 10.978 -1.152 1.00 86.19 81 SER A O 1
ATOM 627 N N . ALA A 1 82 ? 9.135 9.592 0.593 1.00 87.50 82 ALA A N 1
ATOM 628 C CA . ALA A 1 82 ? 9.650 10.599 1.512 1.00 87.50 82 ALA A CA 1
ATOM 629 C C . ALA A 1 82 ? 10.944 11.258 1.013 1.00 87.50 82 ALA A C 1
ATOM 631 O O . ALA A 1 82 ? 11.114 12.463 1.174 1.00 87.50 82 ALA A O 1
ATOM 632 N N . GLY A 1 83 ? 11.831 10.497 0.365 1.00 84.38 83 GLY A N 1
ATOM 633 C CA . GLY A 1 83 ? 13.067 11.032 -0.211 1.00 84.38 83 GLY A CA 1
ATOM 634 C C . GLY A 1 83 ? 12.893 11.779 -1.539 1.00 84.38 83 GLY A C 1
ATOM 635 O O . GLY A 1 83 ? 13.803 12.494 -1.951 1.00 84.38 83 GLY A O 1
ATOM 636 N N . SER A 1 84 ? 11.755 11.618 -2.223 1.00 80.75 84 SER A N 1
ATOM 637 C CA . SER A 1 84 ? 11.568 12.097 -3.605 1.00 80.75 84 SER A CA 1
ATOM 638 C C . SER A 1 84 ? 10.504 13.186 -3.747 1.00 80.75 84 SER A C 1
ATOM 640 O O . SER A 1 84 ? 10.380 13.783 -4.816 1.00 80.75 84 SER A O 1
ATOM 642 N N . CYS A 1 85 ? 9.705 13.439 -2.707 1.00 79.12 85 CYS A N 1
ATOM 643 C CA . CYS A 1 85 ? 8.615 14.409 -2.731 1.00 79.12 85 CYS A CA 1
ATOM 644 C C . CYS A 1 85 ? 8.554 15.213 -1.421 1.00 79.12 85 CYS A C 1
ATOM 646 O O . CYS A 1 85 ? 8.616 14.626 -0.344 1.00 79.12 85 CYS A O 1
ATOM 648 N N . PRO A 1 86 ? 8.331 16.539 -1.477 1.00 79.75 86 PRO A N 1
ATOM 649 C CA . PRO A 1 86 ? 8.262 17.392 -0.283 1.00 79.75 86 PRO A CA 1
ATOM 650 C C . PRO A 1 86 ? 7.034 17.124 0.607 1.00 79.75 86 PRO A C 1
ATOM 652 O O . PRO A 1 86 ? 6.960 17.596 1.737 1.00 79.75 86 PRO A O 1
ATOM 655 N N . SER A 1 87 ? 6.029 16.401 0.109 1.00 84.00 87 SER A N 1
ATOM 656 C CA . SER A 1 87 ? 4.843 15.994 0.872 1.00 84.00 87 SER A CA 1
ATOM 657 C C . SER A 1 87 ? 4.405 14.603 0.414 1.00 84.00 87 SER A C 1
ATOM 659 O O . SER A 1 87 ? 3.511 14.498 -0.433 1.00 84.00 87 SER A O 1
ATOM 661 N N . PRO A 1 88 ? 5.073 13.542 0.900 1.00 85.38 88 PRO A N 1
ATOM 662 C CA . PRO A 1 88 ? 4.807 12.180 0.463 1.00 85.38 88 PRO A CA 1
ATOM 663 C C . PRO A 1 88 ? 3.394 11.755 0.860 1.00 85.38 88 PRO A C 1
ATOM 665 O O . PRO A 1 88 ? 2.942 11.987 1.981 1.00 85.38 88 PRO A O 1
ATOM 668 N N . MET A 1 89 ? 2.697 11.102 -0.065 1.00 89.38 89 MET A N 1
ATOM 669 C CA . MET A 1 89 ? 1.411 10.466 0.200 1.00 89.38 89 MET A CA 1
ATOM 670 C C . MET A 1 89 ? 1.481 9.003 -0.218 1.00 89.38 89 MET A C 1
ATOM 672 O O . MET A 1 89 ? 2.060 8.681 -1.258 1.00 89.38 89 MET A O 1
ATOM 676 N N . ILE A 1 90 ? 0.864 8.129 0.576 1.00 88.50 90 ILE A N 1
ATOM 677 C CA . ILE A 1 90 ? 0.701 6.716 0.244 1.00 88.50 90 ILE A CA 1
ATOM 678 C C . ILE A 1 90 ? -0.753 6.290 0.380 1.00 88.50 90 ILE A C 1
ATOM 680 O O . ILE A 1 90 ? -1.453 6.700 1.305 1.00 88.50 90 ILE A O 1
ATOM 684 N N . GLN A 1 91 ? -1.172 5.421 -0.533 1.00 90.44 91 GLN A N 1
ATOM 685 C CA . GLN A 1 91 ? -2.387 4.638 -0.415 1.00 90.44 91 GLN A CA 1
ATOM 686 C C . GLN A 1 91 ? -2.024 3.215 0.013 1.00 90.44 91 GLN A C 1
ATOM 688 O O . GLN A 1 91 ? -1.246 2.528 -0.652 1.00 90.44 91 GLN A O 1
ATOM 693 N N . LEU A 1 92 ? -2.626 2.778 1.117 1.00 86.44 92 LEU A N 1
ATOM 694 C CA . LEU A 1 92 ? -2.475 1.440 1.671 1.00 86.44 92 LEU A CA 1
ATOM 695 C C . LEU A 1 92 ? -3.814 0.705 1.626 1.00 86.44 92 LEU A C 1
ATOM 697 O O . LEU A 1 92 ? -4.862 1.291 1.899 1.00 86.44 92 LEU A O 1
ATOM 701 N N . LYS A 1 93 ? -3.765 -0.596 1.344 1.00 88.06 93 LYS A N 1
ATOM 702 C CA . LYS A 1 93 ? -4.904 -1.500 1.487 1.00 88.06 93 LYS A CA 1
ATOM 703 C C . LYS A 1 93 ? -4.572 -2.584 2.497 1.00 88.06 93 LYS A C 1
ATOM 705 O O . LYS A 1 93 ? -3.516 -3.207 2.422 1.00 88.06 93 LYS A O 1
ATOM 710 N N . LEU A 1 94 ? -5.485 -2.813 3.438 1.00 86.06 94 LEU A N 1
ATOM 711 C CA . LEU A 1 94 ? -5.284 -3.801 4.499 1.00 86.06 94 LEU A CA 1
ATOM 712 C C . LEU A 1 94 ? -5.199 -5.236 3.961 1.00 86.06 94 LEU A C 1
ATOM 714 O O . LEU A 1 94 ? -4.503 -6.051 4.553 1.00 86.06 94 LEU A O 1
ATOM 718 N N . SER A 1 95 ? -5.849 -5.531 2.833 1.00 87.50 95 SER A N 1
ATOM 719 C CA . SER A 1 95 ? -5.796 -6.833 2.150 1.00 87.50 95 SER A CA 1
ATOM 720 C C . SER A 1 95 ? -4.405 -7.205 1.636 1.00 87.50 95 SER A C 1
ATOM 722 O O . SER A 1 95 ? -4.084 -8.385 1.558 1.00 87.50 95 SER A O 1
ATOM 724 N N . GLY A 1 96 ? -3.533 -6.223 1.394 1.00 87.31 96 GLY A N 1
ATOM 725 C CA . GLY A 1 96 ? -2.124 -6.477 1.093 1.00 87.31 96 GLY A CA 1
ATOM 726 C C . GLY A 1 96 ? -1.290 -6.882 2.315 1.00 87.31 96 GLY A C 1
ATOM 727 O O . GLY A 1 96 ? -0.191 -7.408 2.155 1.00 87.31 96 GLY A O 1
ATOM 728 N N . LEU A 1 97 ? -1.782 -6.642 3.536 1.00 87.12 97 LEU A N 1
ATOM 729 C CA . LEU A 1 97 ? -1.058 -6.877 4.794 1.00 87.12 97 LEU A CA 1
ATOM 730 C C . LEU A 1 97 ? -1.653 -7.994 5.652 1.00 87.12 97 LEU A C 1
ATOM 732 O O . LEU A 1 97 ? -0.989 -8.478 6.567 1.00 87.12 97 LEU A O 1
ATOM 736 N N . LEU A 1 98 ? -2.912 -8.350 5.420 1.00 86.56 98 LEU A N 1
ATOM 737 C CA . LEU A 1 98 ? -3.668 -9.260 6.266 1.00 86.56 98 LEU A CA 1
ATOM 738 C C . LEU A 1 98 ? -4.513 -10.192 5.393 1.00 86.56 98 LEU A C 1
ATOM 740 O O . LEU A 1 98 ? -5.082 -9.732 4.401 1.00 86.56 98 LEU A O 1
ATOM 744 N N . PRO A 1 99 ? -4.687 -11.464 5.798 1.00 86.75 99 PRO A N 1
ATOM 745 C CA . PRO A 1 99 ? -5.565 -12.383 5.090 1.00 86.75 99 PRO A CA 1
ATOM 746 C C . PRO A 1 99 ? -6.986 -11.846 4.960 1.00 86.75 99 PRO A C 1
ATOM 748 O O . PRO A 1 99 ? -7.564 -11.357 5.938 1.00 86.75 99 PRO A O 1
ATOM 751 N N . ALA A 1 100 ? -7.605 -12.057 3.796 1.00 86.94 100 ALA A N 1
ATOM 752 C CA . ALA A 1 100 ? -8.991 -11.655 3.552 1.00 86.94 100 ALA A CA 1
ATOM 753 C C . ALA A 1 100 ? -9.956 -12.197 4.623 1.00 86.94 100 ALA A C 1
ATOM 755 O O . ALA A 1 100 ? -10.824 -11.476 5.111 1.00 86.94 100 ALA A O 1
ATOM 756 N N . ARG A 1 101 ? -9.761 -13.448 5.069 1.00 86.50 101 ARG A N 1
ATOM 757 C CA . ARG A 1 101 ? -10.578 -14.059 6.131 1.00 86.50 101 ARG A CA 1
ATOM 758 C C . ARG A 1 101 ? -10.497 -13.291 7.453 1.00 86.50 101 ARG A C 1
ATOM 760 O O . ARG A 1 101 ? -11.518 -13.130 8.113 1.00 86.50 101 ARG A O 1
ATOM 767 N N . LEU A 1 102 ? -9.309 -12.819 7.832 1.00 86.75 102 LEU A N 1
ATOM 768 C CA . LEU A 1 102 ? -9.125 -12.036 9.053 1.00 86.75 102 LEU A CA 1
ATOM 769 C C . LEU A 1 102 ? -9.815 -10.673 8.929 1.00 86.75 102 LEU A C 1
ATOM 771 O O . LEU A 1 102 ? -10.472 -10.229 9.865 1.00 86.75 102 LEU A O 1
ATOM 775 N N . LEU A 1 103 ? -9.721 -10.036 7.761 1.00 89.19 103 LEU A N 1
ATOM 776 C CA . LEU A 1 103 ? -10.389 -8.761 7.494 1.00 89.19 103 LEU A CA 1
ATOM 777 C C . LEU A 1 103 ? -11.912 -8.875 7.537 1.00 89.19 103 LEU A C 1
ATOM 779 O O . LEU A 1 103 ? -12.560 -7.991 8.088 1.00 89.19 103 LEU A O 1
ATOM 783 N N . LEU A 1 104 ? -12.475 -9.974 7.027 1.00 91.12 104 LEU A N 1
ATOM 784 C CA . LEU A 1 104 ? -13.906 -10.260 7.150 1.00 91.12 104 LEU A CA 1
ATOM 785 C C . LEU A 1 104 ? -14.317 -10.394 8.620 1.00 91.12 104 LEU A C 1
ATOM 787 O O . LEU A 1 104 ? -15.256 -9.736 9.046 1.00 91.12 104 LEU A O 1
ATOM 791 N N . GLN A 1 105 ? -13.559 -11.151 9.420 1.00 90.69 105 GLN A N 1
ATOM 792 C CA . GLN A 1 105 ? -13.835 -11.300 10.854 1.00 90.69 105 GLN A CA 1
ATOM 793 C C . GLN A 1 105 ? -13.740 -9.971 11.615 1.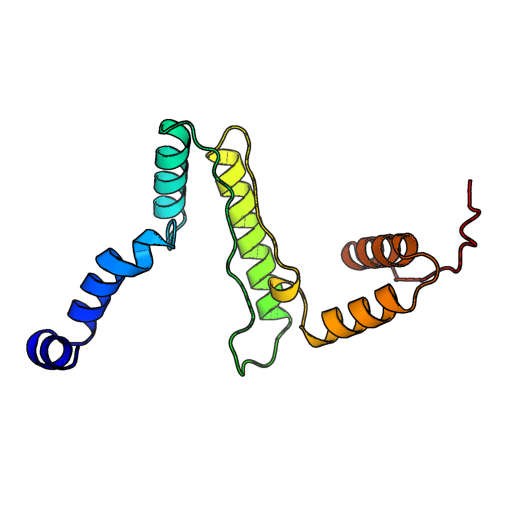00 90.69 105 GLN A C 1
ATOM 795 O O . GLN A 1 105 ? -14.562 -9.691 12.485 1.00 90.69 105 GLN A O 1
ATOM 800 N N . ILE A 1 106 ? -12.752 -9.133 11.290 1.00 89.50 106 ILE A N 1
ATOM 801 C CA . ILE A 1 106 ? -12.638 -7.781 11.852 1.00 89.50 106 ILE A CA 1
ATOM 802 C C . ILE A 1 106 ? -13.838 -6.928 11.425 1.00 89.50 106 ILE A C 1
ATOM 804 O O . ILE A 1 106 ? -14.383 -6.198 12.251 1.00 89.50 106 ILE A O 1
ATOM 808 N N . GLY A 1 107 ? -14.264 -7.034 10.165 1.00 91.75 107 GLY A N 1
ATOM 809 C CA . GLY A 1 107 ? -15.446 -6.360 9.633 1.00 91.75 107 GLY A CA 1
ATOM 810 C C . GLY A 1 107 ? -16.719 -6.747 10.382 1.00 91.75 107 GLY A C 1
ATOM 811 O O . GLY A 1 107 ? -17.450 -5.865 10.830 1.00 91.75 107 GLY A O 1
ATOM 812 N N . ASP A 1 108 ? -16.937 -8.041 10.610 1.00 92.62 108 ASP A N 1
ATOM 813 C CA . ASP A 1 108 ? -18.075 -8.551 11.379 1.00 92.62 108 ASP A CA 1
ATOM 814 C C . ASP A 1 108 ? -18.058 -8.010 12.817 1.00 92.62 108 ASP A C 1
ATOM 816 O O . ASP A 1 108 ? -19.062 -7.487 13.305 1.00 92.62 108 ASP A O 1
ATOM 820 N N . CYS A 1 109 ? -16.893 -8.041 13.476 1.00 89.06 109 CYS A N 1
ATOM 821 C CA . CYS A 1 109 ? -16.703 -7.452 14.804 1.00 89.06 109 CYS A CA 1
ATOM 822 C C . CYS A 1 109 ? -16.979 -5.941 14.818 1.00 89.06 109 CYS A C 1
ATOM 824 O O . CYS A 1 109 ? -17.589 -5.431 15.755 1.00 89.06 109 CYS A O 1
ATOM 826 N N . TYR A 1 110 ? -16.541 -5.214 13.790 1.00 90.56 110 TYR A N 1
ATOM 827 C CA . TYR A 1 110 ? -16.743 -3.773 13.663 1.00 90.56 110 TYR A CA 1
ATOM 828 C C . TYR A 1 110 ? -18.220 -3.413 13.468 1.00 90.56 110 TYR A C 1
ATOM 830 O O . TYR A 1 110 ? -18.7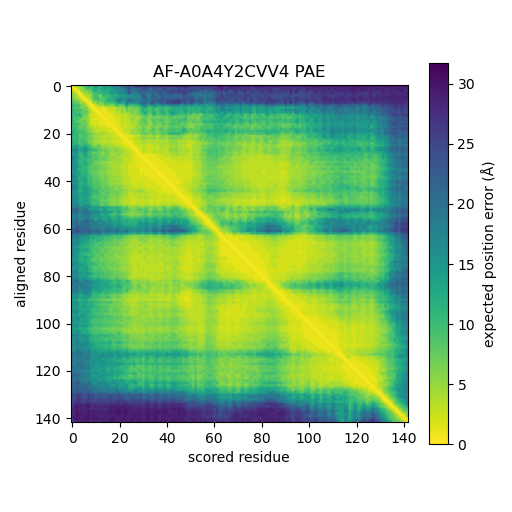05 -2.434 14.039 1.00 90.56 110 TYR A O 1
ATOM 838 N N . LEU A 1 111 ? -18.948 -4.205 12.679 1.00 91.69 111 LEU A N 1
ATOM 839 C CA . LEU A 1 111 ? -20.375 -4.008 12.436 1.00 91.69 111 LEU A CA 1
ATOM 840 C C . LEU A 1 111 ? -21.225 -4.368 13.659 1.00 91.69 111 LEU A C 1
ATOM 842 O O . LEU A 1 111 ? -22.205 -3.675 13.928 1.00 91.69 111 LEU A O 1
ATOM 846 N N . ALA A 1 112 ? -20.831 -5.399 14.410 1.00 90.00 112 ALA A N 1
ATOM 847 C CA . ALA A 1 112 ? -21.520 -5.842 15.619 1.00 90.00 112 ALA A CA 1
ATOM 848 C C . ALA A 1 112 ? -21.205 -4.998 16.871 1.00 90.00 112 ALA A C 1
ATOM 850 O O . ALA A 1 112 ? -21.871 -5.151 17.893 1.00 90.00 112 ALA A O 1
ATOM 851 N N . ALA A 1 113 ? -20.186 -4.135 16.833 1.00 88.56 113 ALA A N 1
ATOM 852 C CA . ALA A 1 113 ? -19.752 -3.379 18.002 1.00 88.56 113 ALA A CA 1
ATOM 853 C C . ALA A 1 113 ? -20.634 -2.157 18.296 1.00 88.56 113 ALA A C 1
ATOM 855 O O . ALA A 1 113 ? -20.801 -1.272 17.456 1.00 88.56 113 ALA A O 1
ATOM 856 N N . ASP A 1 114 ? -21.061 -2.037 19.557 1.00 88.56 114 ASP A N 1
ATOM 857 C CA . ASP A 1 114 ? -21.754 -0.848 20.075 1.00 88.56 114 ASP A CA 1
ATOM 858 C C . ASP A 1 114 ? -20.890 0.421 19.967 1.00 88.56 114 ASP A C 1
ATOM 860 O O . ASP A 1 114 ? -21.390 1.522 19.739 1.00 88.56 114 ASP A O 1
ATOM 864 N N . CYS A 1 115 ? -19.569 0.268 20.116 1.00 87.81 115 CYS A N 1
ATOM 865 C CA . CYS A 1 115 ? -18.592 1.338 19.957 1.00 87.81 115 CYS A CA 1
ATOM 866 C C . CYS A 1 115 ? -17.463 0.897 19.022 1.00 87.81 115 CYS A C 1
ATOM 868 O O . CYS A 1 115 ? -16.499 0.243 19.422 1.00 87.81 115 CYS A O 1
ATOM 870 N N . ARG A 1 116 ? -17.577 1.312 17.760 1.00 89.88 116 ARG A N 1
ATOM 871 C CA . ARG A 1 116 ? -16.615 1.027 16.685 1.00 89.88 116 ARG A CA 1
ATOM 872 C C . ARG A 1 116 ? -15.199 1.499 16.997 1.00 89.88 116 ARG A C 1
ATOM 874 O O . ARG A 1 116 ? -14.241 0.841 16.606 1.00 89.88 116 ARG A O 1
ATOM 881 N N . GLN A 1 117 ? -15.061 2.606 17.725 1.00 89.81 117 GLN A N 1
ATOM 882 C CA . GLN A 1 117 ? -13.757 3.157 18.082 1.00 89.81 117 GLN A CA 1
ATOM 883 C C . GLN A 1 117 ? -12.929 2.179 18.929 1.00 89.81 117 GLN A C 1
ATOM 885 O O . GLN A 1 117 ? -11.737 2.035 18.686 1.00 89.81 117 GLN A O 1
ATOM 890 N N . LEU A 1 118 ? -13.564 1.423 19.830 1.00 87.25 118 LEU A N 1
ATOM 891 C CA . LEU A 1 118 ? -12.872 0.412 20.638 1.00 87.25 118 LEU A CA 1
ATOM 892 C C . LEU A 1 118 ? -12.340 -0.747 19.793 1.00 87.25 118 LEU A C 1
ATOM 894 O O . LEU A 1 118 ? -11.295 -1.303 20.112 1.00 87.25 118 LEU A O 1
ATOM 898 N N . VAL A 1 119 ? -13.036 -1.107 18.711 1.00 87.81 119 VAL A N 1
ATOM 899 C CA . VAL A 1 119 ? -12.564 -2.139 17.776 1.00 87.81 119 VAL A CA 1
ATOM 900 C C . VAL A 1 119 ? -11.337 -1.646 17.015 1.00 87.81 119 VAL A C 1
ATOM 902 O O . VAL A 1 119 ? -10.374 -2.393 16.869 1.00 87.81 119 VAL A O 1
ATOM 905 N N . VAL A 1 120 ? -11.339 -0.382 16.578 1.00 88.31 120 VAL A N 1
ATOM 906 C CA . VAL A 1 120 ? -10.178 0.229 15.910 1.00 88.31 120 VAL A CA 1
ATOM 907 C C . VAL A 1 120 ? -8.982 0.320 16.858 1.00 88.31 120 VAL A C 1
ATOM 909 O O . VAL A 1 120 ? -7.875 -0.042 16.470 1.00 88.31 120 VAL A O 1
ATOM 912 N N . GLU A 1 121 ? -9.196 0.749 18.103 1.00 88.50 121 GLU A N 1
ATOM 913 C CA . GLU A 1 121 ? -8.144 0.814 19.125 1.00 88.50 121 GLU A CA 1
ATOM 914 C C . GLU A 1 121 ? -7.571 -0.576 19.425 1.00 88.50 121 GLU A C 1
ATOM 916 O O . GLU A 1 121 ? -6.356 -0.759 19.403 1.00 88.50 121 GLU A O 1
ATOM 921 N N . ALA A 1 122 ? -8.432 -1.579 19.616 1.00 86.12 122 ALA A N 1
ATOM 922 C CA . ALA A 1 122 ? -8.013 -2.954 19.867 1.00 86.12 122 ALA A CA 1
ATOM 923 C C . ALA A 1 122 ? -7.238 -3.553 18.677 1.00 86.12 122 ALA A C 1
ATOM 925 O O . ALA A 1 122 ? -6.250 -4.262 18.875 1.00 86.12 122 ALA A O 1
ATOM 926 N N . LEU A 1 123 ? -7.644 -3.241 17.441 1.00 85.94 123 LEU A N 1
ATOM 927 C CA . LEU A 1 123 ? -6.908 -3.634 16.239 1.00 85.94 123 LEU A CA 1
ATOM 928 C C . LEU A 1 123 ? -5.526 -2.971 16.195 1.00 85.94 123 LEU A C 1
ATOM 930 O O . LEU A 1 123 ? -4.533 -3.655 15.956 1.00 85.94 123 LEU A O 1
ATOM 934 N N . ALA A 1 124 ? -5.448 -1.665 16.461 1.00 86.25 124 ALA A N 1
ATOM 935 C CA . ALA A 1 124 ? -4.183 -0.938 16.504 1.00 86.25 124 ALA A CA 1
ATOM 936 C C . ALA A 1 124 ? -3.239 -1.500 17.580 1.00 86.25 124 ALA A C 1
ATOM 938 O O . ALA A 1 124 ? -2.055 -1.695 17.318 1.00 86.25 124 ALA A O 1
ATOM 939 N N . GLU A 1 125 ? -3.756 -1.829 18.766 1.00 87.62 125 GLU A N 1
ATOM 940 C CA . GLU A 1 125 ? -2.985 -2.489 19.824 1.00 87.62 125 GLU A CA 1
ATOM 941 C C . GLU A 1 125 ? -2.454 -3.860 19.383 1.00 87.62 125 GLU A C 1
ATOM 943 O O . GLU A 1 125 ? -1.278 -4.161 19.605 1.00 87.62 125 GLU A O 1
ATOM 948 N N . GLY A 1 126 ? -3.289 -4.656 18.708 1.00 83.56 126 GLY A N 1
ATOM 949 C CA . GLY A 1 126 ? -2.902 -5.953 18.153 1.00 83.56 126 GLY A CA 1
ATOM 950 C C . GLY A 1 126 ? -1.778 -5.858 17.125 1.00 83.56 126 GLY A C 1
ATOM 951 O O . GLY A 1 126 ? -0.836 -6.646 17.170 1.00 83.56 126 GLY A O 1
ATOM 952 N N . LEU A 1 127 ? -1.827 -4.855 16.244 1.00 78.62 127 LEU A N 1
ATOM 953 C CA . LEU A 1 127 ? -0.788 -4.616 15.235 1.00 78.62 127 LEU A CA 1
ATOM 954 C C . LEU A 1 127 ? 0.568 -4.224 15.846 1.00 78.62 127 LEU A C 1
ATOM 956 O O . LEU A 1 127 ? 1.603 -4.462 15.231 1.00 78.62 127 LEU A O 1
ATOM 960 N N . VAL A 1 128 ? 0.582 -3.673 17.064 1.00 83.06 128 VAL A N 1
ATOM 961 C CA . VAL A 1 128 ? 1.810 -3.347 17.821 1.00 83.06 128 VAL A CA 1
ATOM 962 C C . VAL A 1 128 ? 2.278 -4.537 18.683 1.00 83.06 128 VAL A C 1
ATOM 964 O O . VAL A 1 128 ? 3.220 -4.425 19.464 1.00 83.06 128 VAL A O 1
ATOM 967 N N . GLY A 1 129 ? 1.641 -5.705 18.551 1.00 77.50 129 GLY A N 1
ATOM 968 C CA . GLY A 1 129 ? 2.014 -6.923 19.274 1.00 77.50 129 GLY A CA 1
ATOM 969 C C . GLY A 1 129 ? 1.497 -6.981 20.712 1.00 77.50 129 GLY A C 1
ATOM 970 O O . GLY A 1 129 ? 1.960 -7.808 21.498 1.00 77.50 129 GLY A O 1
ATOM 971 N N . LYS A 1 130 ? 0.538 -6.123 21.084 1.00 80.62 130 LYS A N 1
ATOM 972 C CA . LYS A 1 130 ? -0.156 -6.236 22.372 1.00 80.62 130 LYS A CA 1
ATOM 973 C C . LYS A 1 130 ? -1.273 -7.271 22.271 1.00 80.62 130 LYS A C 1
ATOM 975 O O . LYS A 1 130 ? -1.886 -7.457 21.223 1.00 80.62 130 LYS A O 1
ATOM 980 N N . SER A 1 131 ? -1.576 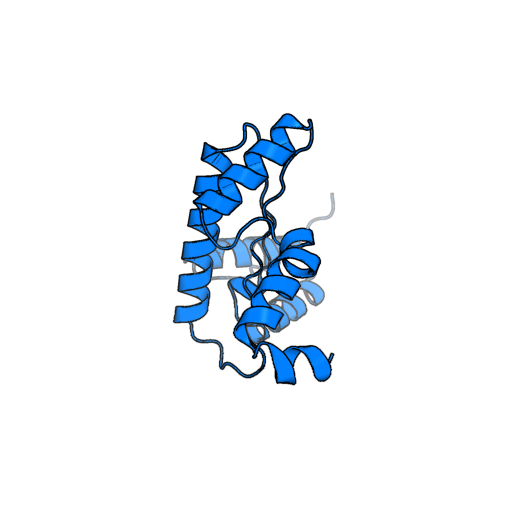-7.932 23.387 1.00 72.12 131 SER A N 1
ATOM 981 C CA . SER A 1 131 ? -2.727 -8.830 23.470 1.00 72.12 131 SER A CA 1
ATOM 982 C C . SER A 1 131 ? -4.022 -8.044 23.251 1.00 72.12 131 SER A C 1
ATOM 984 O O . SER A 1 131 ? -4.364 -7.186 24.067 1.00 72.12 131 SER A O 1
ATOM 986 N N . VAL A 1 132 ? -4.746 -8.358 22.178 1.00 64.88 132 VAL A N 1
ATOM 987 C CA . VAL A 1 132 ? -6.021 -7.716 21.841 1.00 64.88 132 VAL A CA 1
ATOM 988 C C . VAL A 1 132 ? -7.068 -8.085 22.891 1.00 64.88 132 VAL A C 1
ATOM 990 O O . VAL A 1 132 ? -7.458 -9.246 23.005 1.00 64.88 132 VAL A O 1
ATOM 993 N N . GLN A 1 133 ? -7.551 -7.100 23.649 1.00 61.62 133 GLN A N 1
ATOM 994 C CA . GLN A 1 133 ? -8.725 -7.257 24.506 1.00 61.62 133 GLN A CA 1
ATOM 995 C C . GLN A 1 133 ? -9.774 -6.212 24.147 1.00 61.62 133 GLN A C 1
ATOM 997 O O . GLN A 1 133 ? -9.615 -5.028 24.439 1.00 61.62 133 GLN A O 1
ATOM 1002 N N . VAL A 1 134 ? -10.888 -6.652 23.560 1.00 57.56 134 VAL A N 1
ATOM 1003 C CA . VAL A 1 134 ? -12.038 -5.780 23.298 1.00 57.56 134 VAL A CA 1
ATOM 1004 C C . VAL A 1 134 ? -12.751 -5.521 24.628 1.00 57.56 134 VAL A C 1
ATOM 1006 O O . VAL A 1 134 ? -13.682 -6.225 25.017 1.00 57.56 134 VAL A O 1
ATOM 1009 N N . ARG A 1 135 ? -12.270 -4.535 25.392 1.00 55.34 135 ARG A N 1
ATOM 1010 C CA . ARG A 1 135 ? -12.936 -4.109 26.628 1.00 55.34 135 ARG A CA 1
ATOM 1011 C C . ARG A 1 135 ? -14.257 -3.435 26.267 1.00 55.34 135 ARG A C 1
ATOM 1013 O O . ARG A 1 135 ? -14.262 -2.459 25.525 1.00 55.34 135 ARG A O 1
ATOM 1020 N N . LYS A 1 136 ? -15.368 -3.888 26.856 1.00 46.06 136 LYS A N 1
ATOM 1021 C CA . LYS A 1 136 ? -16.641 -3.153 26.842 1.00 46.06 136 LYS A CA 1
ATOM 1022 C C . LYS A 1 136 ? -16.490 -1.874 27.674 1.00 46.06 136 LYS A C 1
ATOM 1024 O O . LYS A 1 136 ? -16.815 -1.861 28.857 1.00 46.06 136 LYS A O 1
ATOM 1029 N N . LYS A 1 137 ? -15.956 -0.797 27.099 1.00 49.03 137 LYS A N 1
ATOM 1030 C CA . LYS A 1 137 ? -16.127 0.536 27.687 1.00 49.03 137 LYS A CA 1
ATOM 1031 C C . LYS A 1 137 ? -17.492 1.051 27.241 1.00 49.03 137 LYS A C 1
ATOM 1033 O O . LYS A 1 137 ? -17.729 1.207 26.048 1.00 49.03 137 LYS A O 1
ATOM 1038 N N . SER A 1 138 ? -18.391 1.271 28.201 1.00 48.78 138 SER A N 1
ATOM 1039 C CA . SER A 1 138 ? -19.652 1.974 27.959 1.00 48.78 138 SER A CA 1
ATOM 1040 C C . SER A 1 138 ? -19.326 3.326 27.327 1.00 48.78 138 SER A C 1
ATOM 1042 O O . SER A 1 138 ? -18.619 4.139 27.924 1.00 48.78 138 SER A O 1
ATOM 1044 N N . CYS A 1 139 ? -19.762 3.527 26.087 1.00 48.75 139 CYS A N 1
ATOM 1045 C CA . CYS A 1 139 ? -19.593 4.790 25.392 1.00 48.75 139 CYS A CA 1
ATOM 1046 C C . CYS A 1 139 ? -20.639 5.757 25.952 1.00 48.75 139 CYS A C 1
ATOM 1048 O O . CYS A 1 139 ? -21.788 5.765 25.512 1.00 48.75 139 CYS A O 1
ATOM 1050 N N . THR A 1 140 ? -20.269 6.542 26.962 1.00 46.59 140 THR A N 1
ATOM 1051 C CA . THR A 1 140 ? -21.124 7.620 27.457 1.00 46.59 140 THR A CA 1
ATOM 1052 C C . THR A 1 140 ? -21.249 8.654 26.341 1.00 46.59 140 THR A C 1
ATOM 1054 O O . THR A 1 140 ? -20.277 9.337 26.017 1.00 46.59 140 THR A O 1
ATOM 1057 N N . LYS A 1 141 ? -22.430 8.736 25.716 1.00 44.44 141 LYS A N 1
ATOM 1058 C CA . LYS A 1 141 ? -22.774 9.835 24.808 1.00 44.44 141 LYS A CA 1
ATOM 1059 C C . LYS A 1 141 ? -22.607 11.145 25.587 1.00 44.44 141 LYS A C 1
ATOM 1061 O O . L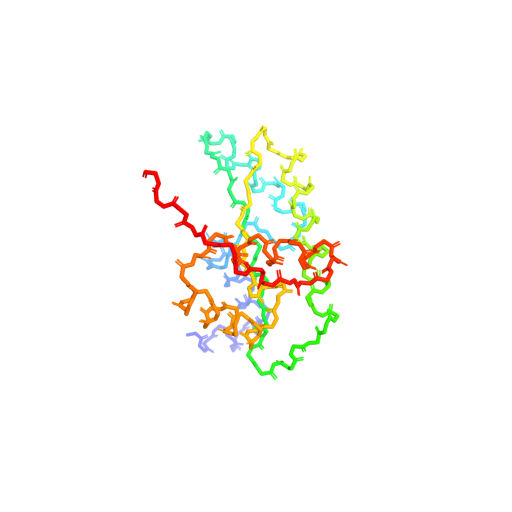YS A 1 141 ? -23.284 11.327 26.598 1.00 44.44 141 LYS A O 1
ATOM 1066 N N . LYS A 1 142 ? -21.670 11.991 25.160 1.00 37.84 142 LYS A N 1
ATOM 1067 C CA . LYS A 1 142 ? -21.685 13.419 25.488 1.00 37.84 142 LYS A CA 1
ATOM 1068 C C . LYS A 1 142 ? -22.574 14.136 24.488 1.00 37.84 142 LYS A C 1
ATOM 1070 O O . LYS A 1 142 ? -22.562 13.707 23.312 1.00 37.84 142 LYS A O 1
#